Protein AF-A0AAW1DLF1-F1 (afdb_monomer_lite)

Organism: NCBI:txid488301

Structure (mmCIF, N/CA/C/O backbone):
data_AF-A0AAW1DLF1-F1
#
_entry.id   AF-A0AAW1DLF1-F1
#
loop_
_atom_site.group_PDB
_atom_site.id
_atom_site.type_symbol
_atom_site.label_atom_id
_atom_site.label_alt_id
_atom_site.label_comp_id
_atom_site.label_asym_id
_atom_site.label_entity_id
_atom_site.label_seq_id
_atom_site.pdbx_PDB_ins_code
_atom_site.Cartn_x
_atom_site.Cartn_y
_atom_site.Cartn_z
_atom_site.occupancy
_atom_site.B_iso_or_equiv
_atom_site.auth_seq_id
_atom_site.auth_comp_id
_atom_site.auth_asym_id
_atom_site.auth_atom_id
_atom_site.pdbx_PDB_model_num
ATOM 1 N N . MET A 1 1 ? -1.299 1.358 -16.777 1.00 62.06 1 MET A N 1
ATOM 2 C CA . MET A 1 1 ? -1.655 2.327 -17.842 1.00 62.06 1 MET A CA 1
ATOM 3 C C . MET A 1 1 ? -1.348 3.690 -17.270 1.00 62.06 1 MET A C 1
ATOM 5 O O . MET A 1 1 ? -1.903 4.005 -16.220 1.00 62.06 1 MET A O 1
ATOM 9 N N . VAL A 1 2 ? -0.536 4.484 -17.968 1.00 78.19 2 VAL A N 1
ATOM 10 C CA . VAL A 1 2 ? 0.025 5.753 -17.469 1.00 78.19 2 VAL A CA 1
ATOM 11 C C . VAL A 1 2 ? -1.035 6.677 -16.860 1.00 78.19 2 VAL A C 1
ATOM 13 O O . VAL A 1 2 ? -0.843 7.199 -15.770 1.00 78.19 2 VAL A O 1
ATOM 16 N N . TRP A 1 3 ? -2.206 6.813 -17.494 1.00 82.31 3 TRP A N 1
ATOM 17 C CA . TRP A 1 3 ? -3.276 7.671 -16.968 1.00 82.31 3 TRP A CA 1
ATOM 18 C C . TRP A 1 3 ? -3.791 7.239 -15.589 1.00 82.31 3 TRP A C 1
ATOM 20 O O . TRP A 1 3 ? -4.025 8.075 -14.725 1.00 82.31 3 TRP A O 1
ATOM 30 N N . ARG A 1 4 ? -3.943 5.932 -15.343 1.00 82.19 4 ARG A N 1
ATOM 31 C CA . ARG A 1 4 ? -4.401 5.445 -14.033 1.00 82.19 4 ARG A CA 1
ATOM 32 C C . ARG A 1 4 ? -3.350 5.684 -12.947 1.00 82.19 4 ARG A C 1
ATOM 34 O O . ARG A 1 4 ? -3.687 5.923 -11.790 1.00 82.19 4 ARG A O 1
ATOM 41 N N . GLU A 1 5 ? -2.079 5.603 -13.316 1.00 84.31 5 GLU A N 1
ATOM 42 C CA . GLU A 1 5 ? -0.961 5.800 -12.395 1.00 84.31 5 GLU A CA 1
ATOM 43 C C . GLU A 1 5 ? -0.830 7.268 -11.970 1.00 84.31 5 GLU A C 1
ATOM 45 O O . GLU A 1 5 ? -0.509 7.520 -10.812 1.00 84.31 5 GLU A O 1
ATOM 50 N N . THR A 1 6 ? -1.155 8.226 -12.850 1.00 86.88 6 THR A N 1
ATOM 51 C CA . THR A 1 6 ? -1.060 9.670 -12.561 1.00 86.88 6 THR A CA 1
ATOM 52 C C . THR A 1 6 ? -2.226 10.231 -11.748 1.00 86.88 6 THR A C 1
ATOM 54 O O . THR A 1 6 ? -2.049 11.214 -11.026 1.00 86.88 6 THR A O 1
ATOM 57 N N . ILE A 1 7 ? -3.414 9.630 -11.847 1.00 89.94 7 ILE A N 1
ATOM 58 C CA . ILE A 1 7 ? -4.591 10.063 -11.074 1.00 89.94 7 ILE A CA 1
ATOM 59 C C . ILE A 1 7 ? -4.698 9.388 -9.700 1.00 89.94 7 ILE A C 1
ATOM 61 O O . ILE A 1 7 ? -5.446 9.867 -8.854 1.00 89.94 7 ILE A O 1
ATOM 65 N N . SER A 1 8 ? -3.956 8.302 -9.474 1.00 93.31 8 SER A N 1
ATOM 66 C CA . SER A 1 8 ? -3.873 7.598 -8.189 1.00 93.31 8 SER A CA 1
ATOM 67 C C . SER A 1 8 ? -2.544 7.885 -7.489 1.00 93.31 8 SER A C 1
ATOM 69 O O . SER A 1 8 ? -1.703 8.630 -7.990 1.00 93.31 8 SER A O 1
ATOM 71 N N . SER A 1 9 ? -2.326 7.272 -6.328 1.00 95.12 9 SER A N 1
ATOM 72 C CA . SER A 1 9 ? -1.069 7.382 -5.587 1.00 95.12 9 SER A CA 1
ATOM 73 C C . SER A 1 9 ? 0.093 6.590 -6.200 1.00 95.12 9 SER A C 1
ATOM 75 O O . SER A 1 9 ? 1.198 6.676 -5.677 1.00 95.12 9 SER A O 1
ATOM 77 N N . THR A 1 10 ? -0.095 5.829 -7.290 1.00 92.00 10 THR A N 1
ATOM 78 C CA . THR A 1 10 ? 0.988 4.982 -7.835 1.00 92.00 10 THR A CA 1
ATOM 79 C C . THR A 1 10 ? 2.193 5.809 -8.277 1.00 92.00 10 THR A C 1
ATOM 81 O O . THR A 1 10 ? 3.308 5.487 -7.887 1.00 92.00 10 THR A O 1
ATOM 84 N N . ALA A 1 11 ? 1.983 6.904 -9.015 1.00 88.75 11 ALA A N 1
ATOM 85 C CA . ALA A 1 11 ? 3.087 7.733 -9.501 1.00 88.75 11 ALA A CA 1
ATOM 86 C C . ALA A 1 11 ? 3.825 8.507 -8.391 1.00 88.75 11 ALA A C 1
ATOM 88 O O . ALA A 1 11 ? 4.968 8.904 -8.587 1.00 88.75 11 ALA A O 1
ATOM 89 N N . THR A 1 12 ? 3.179 8.761 -7.248 1.00 92.06 12 THR A N 1
ATOM 90 C CA . THR A 1 12 ? 3.743 9.595 -6.170 1.00 92.06 12 THR A CA 1
ATOM 91 C C . THR A 1 12 ? 4.216 8.796 -4.964 1.00 92.06 12 THR A C 1
ATOM 93 O O . THR A 1 12 ? 5.166 9.204 -4.311 1.00 92.06 12 THR A O 1
ATOM 96 N N . LEU A 1 13 ? 3.544 7.688 -4.647 1.00 94.31 13 LEU A N 1
ATOM 97 C CA . LEU A 1 13 ? 3.792 6.873 -3.457 1.00 94.31 13 LEU A CA 1
ATOM 98 C C . LEU A 1 13 ? 4.223 5.440 -3.791 1.00 94.31 13 LEU A C 1
ATOM 100 O O . LEU A 1 13 ? 4.542 4.698 -2.872 1.00 94.31 13 LEU A O 1
ATOM 104 N N . GLY A 1 14 ? 4.228 5.021 -5.061 1.00 91.62 14 GLY A N 1
ATOM 105 C CA . GLY A 1 14 ? 4.651 3.672 -5.467 1.00 91.62 14 GLY A CA 1
ATOM 106 C C . GLY A 1 14 ? 3.611 2.567 -5.235 1.00 91.62 14 GLY A C 1
ATOM 107 O O . GLY A 1 14 ? 3.869 1.406 -5.524 1.00 91.62 14 GLY A O 1
ATOM 108 N N . PHE A 1 15 ? 2.412 2.900 -4.748 1.00 93.25 15 PHE A N 1
ATOM 109 C CA . PHE A 1 15 ? 1.297 1.957 -4.592 1.00 93.25 15 PHE A CA 1
ATOM 110 C C . PHE A 1 15 ? -0.051 2.664 -4.756 1.00 93.25 15 PHE A C 1
ATOM 112 O O . PHE A 1 15 ? -0.120 3.887 -4.862 1.00 93.25 15 PHE A O 1
ATOM 119 N N . ARG A 1 16 ? -1.149 1.907 -4.777 1.00 94.50 16 ARG A N 1
ATOM 120 C CA . ARG A 1 16 ? -2.521 2.436 -4.692 1.00 94.50 16 ARG A CA 1
ATOM 121 C C . ARG A 1 16 ? -3.446 1.418 -4.043 1.00 94.50 16 ARG A C 1
ATOM 123 O O . ARG A 1 16 ? -3.176 0.221 -4.089 1.00 94.50 16 ARG A O 1
ATOM 130 N N . ILE A 1 17 ? -4.554 1.897 -3.494 1.00 95.38 17 ILE A N 1
ATOM 131 C CA . ILE A 1 17 ? -5.620 1.044 -2.969 1.00 95.38 17 ILE A CA 1
ATOM 132 C C . ILE A 1 17 ? -6.518 0.620 -4.138 1.00 95.38 17 ILE A C 1
ATOM 134 O O . ILE A 1 17 ? -7.009 1.458 -4.890 1.00 95.38 17 ILE A O 1
ATOM 138 N N . GLU A 1 18 ? -6.721 -0.685 -4.311 1.00 93.75 18 GLU A N 1
ATOM 139 C CA . GLU A 1 18 ? -7.659 -1.226 -5.310 1.00 93.75 18 GLU A CA 1
ATOM 140 C C . GLU A 1 18 ? -9.078 -1.373 -4.745 1.00 93.75 18 GLU A C 1
ATOM 142 O O . GLU A 1 18 ? -10.064 -1.223 -5.468 1.00 93.75 18 GLU A O 1
ATOM 147 N N . GLY A 1 19 ? -9.197 -1.646 -3.447 1.00 95.19 19 GLY A N 1
ATOM 148 C CA . GLY A 1 19 ? -10.478 -1.776 -2.774 1.00 95.19 19 GLY A CA 1
ATOM 149 C C . GLY A 1 19 ? -10.331 -2.156 -1.310 1.00 95.19 19 GLY A C 1
ATOM 150 O O . GLY A 1 19 ? -9.281 -2.623 -0.875 1.00 95.19 19 GLY A O 1
ATOM 151 N N . ILE A 1 20 ? -11.413 -1.963 -0.565 1.00 95.50 20 ILE A N 1
ATOM 152 C CA . ILE A 1 20 ? -11.537 -2.324 0.847 1.00 95.50 20 ILE A CA 1
ATOM 153 C C . ILE A 1 20 ? -12.853 -3.077 1.019 1.00 95.50 20 ILE A C 1
ATOM 155 O O . ILE A 1 20 ? -13.873 -2.721 0.420 1.00 95.50 20 ILE A O 1
ATOM 159 N N . LYS A 1 21 ? -12.840 -4.135 1.828 1.00 94.69 21 LYS A N 1
ATOM 160 C CA . LYS A 1 21 ? -14.043 -4.850 2.257 1.00 94.69 21 LYS A CA 1
ATOM 161 C C . LYS A 1 21 ? -14.072 -4.887 3.779 1.00 94.69 21 LYS A C 1
ATOM 163 O O . LYS A 1 21 ? -13.114 -5.344 4.392 1.00 94.69 21 LYS A O 1
ATOM 168 N N . LYS A 1 22 ? -15.169 -4.407 4.358 1.00 90.81 22 LYS A N 1
ATOM 169 C CA . LYS A 1 22 ? -15.390 -4.360 5.802 1.00 90.81 22 LYS A CA 1
ATOM 170 C C . LYS A 1 22 ? -16.135 -5.599 6.293 1.00 90.81 22 LYS A C 1
ATOM 172 O O . LYS A 1 22 ? -16.764 -6.323 5.514 1.00 90.81 22 LYS A O 1
ATOM 177 N N . SER A 1 23 ? -16.078 -5.818 7.604 1.00 88.12 23 SER A N 1
ATOM 178 C CA . SER A 1 23 ? -16.790 -6.898 8.296 1.00 88.12 23 SER A CA 1
ATOM 179 C C . SER A 1 23 ? -18.313 -6.763 8.208 1.00 88.12 23 SER A C 1
ATOM 181 O O . SER A 1 23 ? -19.004 -7.777 8.176 1.00 88.12 23 SER A O 1
ATOM 183 N N . ASP A 1 24 ? -18.836 -5.538 8.076 1.00 87.56 24 ASP A N 1
ATOM 184 C CA . ASP A 1 24 ? -20.265 -5.254 7.868 1.00 87.56 24 ASP A CA 1
ATOM 185 C C . ASP A 1 24 ? -20.771 -5.621 6.455 1.00 87.56 24 ASP A C 1
ATOM 187 O O . ASP A 1 24 ? -21.927 -5.376 6.112 1.00 87.56 24 ASP A O 1
ATOM 191 N N . GLY A 1 25 ? -19.905 -6.200 5.618 1.00 87.62 25 GLY A N 1
ATOM 192 C CA . GLY A 1 25 ? -20.213 -6.610 4.253 1.00 87.62 25 GLY A CA 1
ATOM 193 C C . GLY A 1 25 ? -20.089 -5.489 3.222 1.00 87.62 25 GLY A C 1
ATOM 194 O O . GLY A 1 25 ? -20.108 -5.784 2.023 1.00 87.62 25 GLY A O 1
ATOM 195 N N . LYS A 1 26 ? -19.898 -4.227 3.636 1.00 89.12 26 LYS A N 1
ATOM 196 C CA . LYS A 1 26 ? -19.673 -3.126 2.695 1.00 89.12 26 LYS A CA 1
ATOM 197 C C . LYS A 1 26 ? -18.323 -3.290 2.012 1.00 89.12 26 LYS A C 1
ATOM 199 O O . LYS A 1 26 ? -17.307 -3.600 2.635 1.00 89.12 26 LYS A O 1
ATOM 204 N N . SER A 1 27 ? -18.304 -3.044 0.707 1.00 91.94 27 SER A N 1
ATOM 205 C CA . SER A 1 27 ? -17.078 -2.992 -0.079 1.00 91.94 27 SER A CA 1
ATOM 206 C C . SER A 1 27 ? -16.996 -1.664 -0.810 1.00 91.94 27 SER A C 1
ATOM 208 O O . SER A 1 27 ? -17.959 -1.243 -1.448 1.00 91.94 27 SER A O 1
ATOM 210 N N . SER A 1 28 ? -15.837 -1.020 -0.723 1.00 91.50 28 SER A N 1
ATOM 211 C CA . SER A 1 28 ? -15.507 0.165 -1.502 1.00 91.50 28 SER A CA 1
ATOM 212 C C . SER A 1 28 ? -14.462 -0.189 -2.552 1.00 91.50 28 SER A C 1
ATOM 214 O O . SER A 1 28 ? -13.474 -0.866 -2.263 1.00 91.50 28 SER A O 1
ATOM 216 N N . LYS A 1 29 ? -14.690 0.276 -3.779 1.00 90.69 29 LYS A N 1
ATOM 217 C CA . LYS A 1 29 ? -13.732 0.217 -4.895 1.00 90.69 29 LYS A CA 1
ATOM 218 C C . LYS A 1 29 ? -13.460 1.602 -5.484 1.00 90.69 29 LYS A C 1
ATOM 220 O O . LYS A 1 29 ? -12.801 1.716 -6.517 1.00 90.69 29 LYS A O 1
ATOM 225 N N . ASP A 1 30 ? -13.983 2.652 -4.855 1.00 91.12 30 ASP A N 1
ATOM 226 C CA . ASP A 1 30 ? -13.870 4.017 -5.359 1.00 91.12 30 ASP A CA 1
ATOM 227 C C . ASP A 1 30 ? -12.579 4.687 -4.878 1.00 91.12 30 ASP A C 1
ATOM 229 O O . ASP A 1 30 ? -12.581 5.678 -4.159 1.00 91.12 30 ASP A O 1
ATOM 233 N N . PHE A 1 31 ? -11.452 4.086 -5.260 1.00 93.75 31 PHE A N 1
ATOM 234 C CA . PHE A 1 31 ? -10.110 4.574 -4.933 1.00 93.75 31 PHE A CA 1
ATOM 235 C C . PHE A 1 31 ? -9.335 5.024 -6.178 1.00 93.75 31 PHE A C 1
ATOM 237 O O . PHE A 1 31 ? -8.117 5.199 -6.154 1.00 93.75 31 PHE A O 1
ATOM 244 N N . LYS A 1 32 ? -10.034 5.210 -7.308 1.00 91.38 32 LYS A N 1
ATOM 245 C CA . LYS A 1 32 ? -9.415 5.540 -8.604 1.00 91.38 32 LYS A CA 1
ATOM 246 C C . LYS A 1 32 ? -8.623 6.848 -8.559 1.00 91.38 32 LYS A C 1
ATOM 248 O O . LYS A 1 32 ? -7.628 6.958 -9.266 1.00 91.38 32 LYS A O 1
ATOM 253 N N . THR A 1 33 ? -9.074 7.804 -7.750 1.00 92.38 33 THR A N 1
ATOM 254 C CA . THR A 1 33 ? -8.490 9.144 -7.591 1.00 92.38 33 THR A CA 1
ATOM 255 C C . THR A 1 33 ? -7.885 9.373 -6.202 1.00 92.38 33 THR A C 1
ATOM 257 O O . THR A 1 33 ? -7.505 10.494 -5.864 1.00 92.38 33 THR A O 1
ATOM 260 N N . THR A 1 34 ? -7.777 8.320 -5.385 1.00 95.00 34 THR A N 1
ATOM 261 C CA . THR A 1 34 ? -7.091 8.370 -4.090 1.00 95.00 34 THR A CA 1
ATOM 262 C C . THR A 1 34 ? -5.595 8.490 -4.347 1.00 95.00 34 THR A C 1
ATOM 264 O O . THR A 1 34 ? -4.959 7.561 -4.852 1.00 95.00 34 THR A O 1
ATOM 267 N N . ARG A 1 35 ? -5.044 9.669 -4.055 1.00 94.38 35 ARG A N 1
ATOM 268 C CA . ARG A 1 35 ? -3.707 10.065 -4.505 1.00 94.38 35 ARG A CA 1
ATOM 269 C C . ARG A 1 35 ? -2.820 10.594 -3.391 1.00 94.38 35 ARG A C 1
ATOM 271 O O . ARG A 1 35 ? -1.632 10.286 -3.377 1.00 94.38 35 ARG A O 1
ATOM 278 N N . THR A 1 36 ? -3.358 11.411 -2.490 1.00 96.06 36 THR A N 1
ATOM 279 C CA . THR A 1 36 ? -2.538 12.059 -1.460 1.00 96.06 36 THR A CA 1
ATOM 280 C C . THR A 1 36 ? -2.300 11.130 -0.275 1.00 96.06 36 THR A C 1
ATOM 282 O O . THR A 1 36 ? -3.142 10.293 0.049 1.00 96.06 36 THR A O 1
ATOM 285 N N . GLN A 1 37 ? -1.176 11.315 0.423 1.00 95.69 37 GLN A N 1
ATOM 286 C CA . GLN A 1 37 ? -0.881 10.572 1.652 1.00 95.69 37 GLN A CA 1
ATOM 287 C C . GLN A 1 37 ? -2.004 10.715 2.691 1.00 95.69 37 GLN A C 1
ATOM 289 O O . GLN A 1 37 ? -2.360 9.736 3.334 1.00 95.69 37 GLN A O 1
ATOM 294 N N . GLY A 1 38 ? -2.616 11.900 2.808 1.00 96.19 38 GLY A N 1
ATOM 295 C CA . GLY A 1 38 ? -3.762 12.124 3.694 1.00 96.19 38 GLY A CA 1
ATOM 296 C C . GLY A 1 38 ? -4.971 11.254 3.339 1.00 96.19 38 GLY A C 1
ATOM 297 O O . GLY A 1 38 ? -5.510 10.584 4.210 1.00 96.19 38 GLY A O 1
ATOM 298 N N . GLN A 1 39 ? -5.354 11.184 2.059 1.00 96.12 39 GLN A N 1
ATOM 299 C CA . GLN A 1 39 ? -6.466 10.326 1.621 1.00 96.12 39 GLN A CA 1
ATOM 300 C C . GLN A 1 39 ? -6.187 8.839 1.880 1.00 96.12 39 GLN A C 1
ATOM 302 O O . GLN A 1 39 ? -7.086 8.097 2.269 1.00 96.12 39 GLN A O 1
ATOM 307 N N . ILE A 1 40 ? -4.942 8.406 1.673 1.00 96.88 40 ILE A N 1
ATOM 308 C CA . ILE A 1 40 ? -4.519 7.034 1.960 1.00 96.88 40 ILE A CA 1
ATOM 309 C C . ILE A 1 40 ? -4.566 6.751 3.467 1.00 96.88 40 ILE A C 1
ATOM 311 O O . ILE A 1 40 ? -5.080 5.710 3.873 1.00 96.88 40 ILE A O 1
ATOM 315 N N . LYS A 1 41 ? -4.082 7.684 4.300 1.00 95.81 41 LYS A N 1
ATOM 316 C CA . LYS A 1 41 ? -4.161 7.580 5.763 1.00 95.81 41 LYS A CA 1
ATOM 317 C C . LYS A 1 41 ? -5.599 7.438 6.239 1.00 95.81 41 LYS A C 1
ATOM 319 O O . LYS A 1 41 ? -5.868 6.534 7.018 1.00 95.81 41 LYS A O 1
ATOM 324 N N . GLU A 1 42 ? -6.518 8.257 5.739 1.00 95.31 42 GLU A N 1
ATOM 325 C CA . GLU A 1 42 ? -7.938 8.155 6.099 1.00 95.31 42 GLU A CA 1
ATOM 326 C C . GLU A 1 42 ? -8.550 6.811 5.684 1.00 95.31 42 GLU A C 1
ATOM 328 O O . GLU A 1 42 ? -9.262 6.189 6.470 1.00 95.31 42 GLU A O 1
ATOM 333 N N . ALA A 1 43 ? -8.205 6.291 4.503 1.00 95.69 43 ALA A N 1
ATOM 334 C CA . ALA A 1 43 ? -8.648 4.961 4.089 1.00 95.69 43 ALA A CA 1
ATOM 335 C C . ALA A 1 43 ? -8.117 3.848 5.015 1.00 95.69 43 ALA A C 1
ATOM 337 O O . ALA A 1 43 ? -8.842 2.902 5.318 1.00 95.69 43 ALA A O 1
ATOM 338 N N . PHE A 1 44 ? -6.873 3.955 5.494 1.00 95.69 44 PHE A N 1
ATOM 339 C CA . PHE A 1 44 ? -6.314 2.994 6.448 1.00 95.69 44 PHE A CA 1
ATOM 340 C C . PHE A 1 44 ? -6.863 3.152 7.869 1.00 95.69 44 PHE A C 1
ATOM 342 O O . PHE A 1 44 ? -7.038 2.140 8.548 1.00 95.69 44 PHE A O 1
ATOM 349 N N . LYS A 1 45 ? -7.182 4.376 8.308 1.00 93.75 45 LYS A N 1
ATOM 350 C CA . LYS A 1 45 ? -7.902 4.617 9.569 1.00 93.75 45 LYS A CA 1
ATOM 351 C C . LYS A 1 45 ? -9.265 3.942 9.541 1.00 93.75 45 LYS A C 1
ATOM 353 O O . LYS A 1 45 ? -9.564 3.158 10.429 1.00 93.75 45 LYS A O 1
ATOM 358 N N . ASP A 1 46 ? -10.037 4.176 8.483 1.00 93.25 46 ASP A N 1
ATOM 359 C CA . ASP A 1 46 ? -11.350 3.557 8.283 1.00 93.25 46 ASP A CA 1
ATOM 360 C C . ASP A 1 46 ? -11.267 2.024 8.176 1.00 93.25 46 ASP A C 1
ATOM 362 O O . ASP A 1 46 ? -12.131 1.305 8.672 1.00 93.25 46 ASP A O 1
ATOM 366 N N . PHE A 1 47 ? -10.204 1.503 7.557 1.00 93.88 47 PHE A N 1
ATOM 367 C CA . PHE A 1 47 ? -9.943 0.067 7.498 1.00 93.88 47 PHE A CA 1
ATOM 368 C C . PHE A 1 47 ? -9.661 -0.542 8.874 1.00 93.88 47 PHE A C 1
ATOM 370 O O . PHE A 1 47 ? -10.134 -1.644 9.141 1.00 93.88 47 PHE A O 1
ATOM 377 N N . ALA A 1 48 ? -8.885 0.134 9.722 1.00 92.62 48 ALA A N 1
ATOM 378 C CA . ALA A 1 48 ? -8.472 -0.350 11.041 1.00 92.62 48 ALA A CA 1
ATOM 379 C C . ALA A 1 48 ? -9.388 0.114 12.189 1.00 92.62 48 ALA A C 1
ATOM 381 O O . ALA A 1 48 ? -9.057 -0.108 13.357 1.00 92.62 48 ALA A O 1
ATOM 382 N N . ASP A 1 49 ? -10.513 0.761 11.878 1.00 90.88 49 ASP A N 1
ATOM 383 C CA . ASP A 1 49 ? -11.426 1.323 12.871 1.00 90.88 49 ASP A CA 1
ATOM 384 C C . ASP A 1 49 ? -11.902 0.254 13.868 1.00 90.88 49 ASP A C 1
ATOM 386 O O . ASP A 1 49 ? -12.263 -0.864 13.495 1.00 90.88 49 ASP A O 1
ATOM 390 N N . GLY A 1 50 ? -11.833 0.580 15.160 1.00 89.75 50 GLY A N 1
ATOM 391 C CA . GLY A 1 50 ? -12.104 -0.348 16.264 1.00 89.75 50 GLY A CA 1
ATOM 392 C C . GLY A 1 50 ? -11.037 -1.427 16.522 1.00 89.75 50 GLY A C 1
ATOM 393 O O . GLY A 1 50 ? -11.146 -2.153 17.511 1.00 89.75 50 GLY A O 1
ATOM 394 N N . PHE A 1 51 ? -9.988 -1.528 15.697 1.00 92.81 51 PHE A N 1
ATOM 395 C CA . PHE A 1 51 ? -8.975 -2.591 15.763 1.00 92.81 51 PHE A CA 1
ATOM 396 C C . PHE A 1 51 ? -7.538 -2.037 15.715 1.00 92.81 51 PHE A C 1
ATOM 398 O O . PHE A 1 51 ? -6.779 -2.317 14.781 1.00 92.81 51 PHE A O 1
ATOM 405 N N . PRO A 1 52 ? -7.100 -1.279 16.739 1.00 90.50 52 PRO A N 1
ATOM 406 C CA . PRO A 1 52 ? -5.786 -0.633 16.747 1.00 90.50 52 PRO A CA 1
ATOM 407 C C . PRO A 1 52 ? -4.606 -1.610 16.663 1.00 90.50 52 PRO A C 1
ATOM 409 O O . PRO A 1 52 ? -3.547 -1.269 16.135 1.00 90.50 52 PRO A O 1
ATOM 412 N N . HIS A 1 53 ? -4.785 -2.855 17.119 1.00 91.94 53 HIS A N 1
ATOM 413 C CA . HIS A 1 53 ? -3.772 -3.907 16.992 1.00 91.94 53 HIS A CA 1
ATOM 414 C C . HIS A 1 53 ? -3.455 -4.251 15.534 1.00 91.94 53 HIS A C 1
ATOM 416 O O . HIS A 1 53 ? -2.362 -4.753 15.264 1.00 91.94 53 HIS A O 1
ATOM 422 N N . ALA A 1 54 ? -4.384 -4.004 14.603 1.00 92.69 54 ALA A N 1
ATOM 423 C CA . ALA A 1 54 ? -4.192 -4.315 13.196 1.00 92.69 54 ALA A CA 1
ATOM 424 C C . ALA A 1 54 ? -3.047 -3.492 12.597 1.00 92.69 54 ALA A C 1
ATOM 426 O O . ALA A 1 54 ? -2.169 -4.059 11.954 1.00 92.69 54 ALA A O 1
ATOM 427 N N . VAL A 1 55 ? -2.999 -2.188 12.892 1.00 92.19 55 VAL A N 1
ATOM 428 C CA . VAL A 1 55 ? -1.938 -1.265 12.447 1.00 92.19 55 VAL A CA 1
ATOM 429 C C . VAL A 1 55 ? -0.567 -1.756 12.915 1.00 92.19 55 VAL A C 1
ATOM 431 O O . VAL A 1 55 ? 0.344 -1.924 12.106 1.00 92.19 55 VAL A O 1
ATOM 434 N N . VAL A 1 56 ? -0.435 -2.069 14.207 1.00 89.31 56 VAL A N 1
ATOM 435 C CA . VAL A 1 56 ? 0.830 -2.530 14.805 1.00 89.31 56 VAL A CA 1
ATOM 436 C C . VAL A 1 56 ? 1.299 -3.840 14.173 1.00 89.31 56 VAL A C 1
ATOM 438 O O . VAL A 1 56 ? 2.454 -3.965 13.770 1.00 89.31 56 VAL A O 1
ATOM 441 N N . ARG A 1 57 ? 0.397 -4.817 14.041 1.00 89.00 57 ARG A N 1
ATOM 442 C CA . ARG A 1 57 ? 0.724 -6.121 13.452 1.00 89.00 57 ARG A CA 1
ATOM 443 C C . ARG A 1 57 ? 1.081 -6.009 11.976 1.00 89.00 57 ARG A C 1
ATOM 445 O O . ARG A 1 57 ? 1.996 -6.695 11.531 1.00 89.00 57 ARG A O 1
ATOM 452 N N . ILE A 1 58 ? 0.398 -5.155 11.217 1.00 87.25 58 ILE A N 1
ATOM 453 C CA . ILE A 1 58 ? 0.721 -4.895 9.811 1.00 87.25 58 ILE A CA 1
ATOM 454 C C . ILE A 1 58 ? 2.159 -4.372 9.683 1.00 87.25 58 ILE A C 1
ATOM 456 O O . ILE A 1 58 ? 2.921 -4.916 8.887 1.00 87.25 58 ILE A O 1
ATOM 460 N N . ILE A 1 59 ? 2.565 -3.409 10.522 1.00 85.19 59 ILE A N 1
ATOM 461 C CA . ILE A 1 59 ? 3.950 -2.904 10.571 1.00 85.19 59 ILE A CA 1
ATOM 462 C C . ILE A 1 59 ? 4.939 -4.045 10.826 1.00 85.19 59 ILE A C 1
ATOM 464 O O . ILE A 1 59 ? 5.918 -4.188 10.097 1.00 85.19 59 ILE A O 1
ATOM 468 N N . SER A 1 60 ? 4.665 -4.899 11.816 1.00 84.25 60 SER A N 1
ATOM 469 C CA . SER A 1 60 ? 5.532 -6.042 12.128 1.00 84.25 60 SER A CA 1
ATOM 470 C C . SER A 1 60 ? 5.662 -7.039 10.971 1.00 84.25 60 SER A C 1
ATOM 472 O O . SER A 1 60 ? 6.707 -7.667 10.829 1.00 84.25 60 SER A O 1
ATOM 474 N N . ASN A 1 61 ? 4.634 -7.174 10.129 1.00 81.56 61 ASN A N 1
ATOM 475 C CA . ASN A 1 61 ? 4.662 -8.069 8.972 1.00 81.56 61 ASN A CA 1
ATOM 476 C C . ASN A 1 61 ? 5.481 -7.513 7.791 1.00 81.56 61 ASN A C 1
ATOM 478 O O . ASN A 1 61 ? 5.937 -8.297 6.962 1.00 81.56 61 ASN A O 1
ATOM 482 N N . PHE A 1 62 ? 5.713 -6.198 7.699 1.00 74.44 62 PHE A N 1
ATOM 483 C CA . PHE A 1 62 ? 6.434 -5.614 6.558 1.00 74.44 62 PHE A CA 1
ATOM 484 C C . PHE A 1 62 ? 7.908 -6.026 6.467 1.00 74.44 62 PHE A C 1
ATOM 486 O O . PHE A 1 62 ? 8.445 -6.084 5.361 1.00 74.44 62 PHE A O 1
ATOM 493 N N . TYR A 1 63 ? 8.544 -6.395 7.583 1.00 64.12 63 TYR A N 1
ATOM 494 C CA . TYR A 1 63 ? 9.932 -6.876 7.588 1.00 64.12 63 TYR A CA 1
ATOM 495 C C . TYR A 1 63 ? 10.143 -8.140 6.735 1.00 64.12 63 TYR A C 1
ATOM 497 O O . TYR A 1 63 ? 11.254 -8.378 6.269 1.00 64.12 63 TYR A O 1
ATOM 505 N N . PHE A 1 64 ? 9.088 -8.919 6.472 1.00 61.72 64 PHE A N 1
ATOM 506 C CA . PHE A 1 64 ? 9.161 -10.117 5.631 1.00 61.72 64 PHE A CA 1
ATOM 507 C C . PHE A 1 64 ? 9.083 -9.825 4.122 1.00 61.72 64 PHE A C 1
ATOM 509 O O . PHE A 1 64 ? 9.383 -10.706 3.320 1.00 61.72 64 PHE A O 1
ATOM 516 N N . TYR A 1 65 ? 8.713 -8.606 3.710 1.00 60.88 65 TYR A N 1
ATOM 517 C CA . TYR A 1 65 ? 8.355 -8.291 2.318 1.00 60.88 65 TYR A CA 1
ATOM 518 C C . TYR A 1 65 ? 9.417 -7.537 1.512 1.00 60.88 65 TYR A C 1
ATOM 520 O O . TYR A 1 65 ? 9.140 -7.075 0.407 1.00 60.88 65 TYR A O 1
ATOM 528 N N . LEU A 1 66 ? 10.653 -7.478 2.010 1.00 54.84 66 LEU A N 1
ATOM 529 C CA . LEU A 1 66 ? 11.764 -6.762 1.372 1.00 54.84 66 LEU A CA 1
ATOM 530 C C . LEU A 1 66 ? 12.336 -7.435 0.106 1.00 54.84 66 LEU A C 1
ATOM 532 O O . LEU A 1 66 ? 13.293 -6.915 -0.457 1.00 54.84 66 LEU A O 1
ATOM 536 N N . GLN A 1 67 ? 11.790 -8.567 -0.358 1.00 52.62 67 GLN A N 1
ATOM 537 C CA . GLN A 1 67 ? 12.428 -9.358 -1.424 1.00 52.62 67 GLN A CA 1
ATOM 538 C C . GLN A 1 67 ? 11.487 -9.894 -2.519 1.00 52.62 67 GLN A C 1
ATOM 540 O O . GLN A 1 67 ? 11.857 -10.825 -3.229 1.00 52.62 67 GLN A O 1
ATOM 545 N N . MET A 1 68 ? 10.270 -9.362 -2.688 1.00 56.75 68 MET A N 1
ATOM 546 C CA . MET A 1 68 ? 9.316 -9.982 -3.621 1.00 56.75 68 MET A CA 1
ATOM 547 C C . MET A 1 68 ? 8.459 -8.971 -4.402 1.00 56.75 68 MET A C 1
ATOM 549 O O . MET A 1 68 ? 7.991 -7.990 -3.840 1.00 56.75 68 MET A O 1
ATOM 553 N N . ILE A 1 69 ? 8.298 -9.220 -5.711 1.00 62.47 69 ILE A N 1
ATOM 554 C CA . ILE A 1 69 ? 8.023 -8.216 -6.760 1.00 62.47 69 ILE A CA 1
ATOM 555 C C . ILE A 1 69 ? 6.598 -8.289 -7.332 1.00 62.47 69 ILE A C 1
ATOM 557 O O . ILE A 1 69 ? 6.096 -9.374 -7.639 1.00 62.47 69 ILE A O 1
ATOM 561 N N . GLY A 1 70 ? 6.037 -7.114 -7.656 1.00 61.22 70 GLY A N 1
ATOM 562 C CA . GLY A 1 70 ? 5.099 -6.940 -8.785 1.00 61.22 70 GLY A CA 1
ATOM 563 C C . GLY A 1 70 ? 3.644 -7.337 -8.530 1.00 61.22 70 GLY A C 1
ATOM 564 O O . GLY A 1 70 ? 2.858 -7.470 -9.468 1.00 61.22 70 GLY A O 1
ATOM 565 N N . SER A 1 71 ? 3.301 -7.515 -7.261 1.00 77.81 71 SER A N 1
ATOM 566 C CA . SER A 1 71 ? 2.057 -8.093 -6.754 1.00 77.81 71 SER A CA 1
ATOM 567 C C . SER A 1 71 ? 1.226 -7.087 -5.958 1.00 77.81 71 SER A C 1
ATOM 569 O O . SER A 1 71 ? 1.716 -6.043 -5.525 1.00 77.81 71 SER A O 1
ATOM 571 N N . SER A 1 72 ? -0.033 -7.430 -5.701 1.00 88.94 72 SER A N 1
ATOM 572 C CA . SER A 1 72 ? -0.839 -6.707 -4.716 1.00 88.94 72 SER A CA 1
ATOM 573 C C . SER A 1 72 ? -0.495 -7.192 -3.305 1.00 88.94 72 SER A C 1
ATOM 575 O O . SER A 1 72 ? -0.205 -8.371 -3.101 1.00 88.94 72 SER A O 1
ATOM 577 N N . LEU A 1 73 ? -0.590 -6.299 -2.320 1.00 91.44 73 LEU A N 1
ATOM 578 C CA . LEU A 1 73 ? -0.616 -6.670 -0.906 1.00 91.44 73 LEU A CA 1
ATOM 579 C C . LEU A 1 73 ? -2.067 -6.815 -0.448 1.00 91.44 73 LEU A C 1
ATOM 581 O O . LEU A 1 73 ? -2.851 -5.868 -0.543 1.00 91.44 73 LEU A O 1
ATOM 585 N N . LEU A 1 74 ? -2.418 -7.991 0.063 1.00 93.38 74 LEU A N 1
ATOM 586 C CA . LEU A 1 74 ? -3.712 -8.253 0.674 1.00 93.38 74 LEU A CA 1
ATOM 587 C C . LEU A 1 74 ? -3.596 -8.126 2.190 1.00 93.38 74 LEU A C 1
ATOM 589 O O . LEU A 1 74 ? -2.974 -8.962 2.840 1.00 93.38 74 LEU A O 1
ATOM 593 N N . PHE A 1 75 ? -4.226 -7.094 2.740 1.00 94.62 75 PHE A N 1
ATOM 594 C CA . PHE A 1 75 ? -4.333 -6.875 4.177 1.00 94.62 75 PHE A CA 1
ATOM 595 C C . PHE A 1 75 ? -5.633 -7.507 4.667 1.00 94.62 75 PHE A C 1
ATOM 597 O O . PHE A 1 75 ? -6.708 -7.191 4.155 1.00 94.62 75 PHE A O 1
ATOM 604 N N . VAL A 1 76 ? -5.547 -8.378 5.670 1.00 95.06 76 VAL A N 1
ATOM 605 C CA . VAL A 1 76 ? -6.728 -8.927 6.347 1.00 95.06 76 VAL A CA 1
ATOM 606 C C . VAL A 1 76 ? -6.505 -8.843 7.840 1.00 95.06 76 VAL A C 1
ATOM 608 O O . VAL A 1 76 ? -5.468 -9.272 8.346 1.00 95.06 76 VAL A O 1
ATOM 611 N N . HIS A 1 77 ? -7.495 -8.318 8.547 1.00 95.25 77 HIS A N 1
ATOM 612 C CA . HIS A 1 77 ? -7.540 -8.370 9.997 1.00 95.25 77 HIS A CA 1
ATOM 613 C C . HIS A 1 77 ? -8.905 -8.840 10.478 1.00 95.25 77 HIS A C 1
ATOM 615 O O . HIS A 1 77 ? -9.902 -8.801 9.755 1.00 95.25 77 HIS A O 1
ATOM 621 N N . ASP A 1 78 ? -8.897 -9.333 11.705 1.00 93.88 78 ASP A N 1
ATOM 622 C CA . ASP A 1 78 ? -10.069 -9.635 12.499 1.00 93.88 78 ASP A CA 1
ATOM 623 C C . ASP A 1 78 ? -9.885 -9.025 13.898 1.00 93.88 78 ASP A C 1
ATOM 625 O O . ASP A 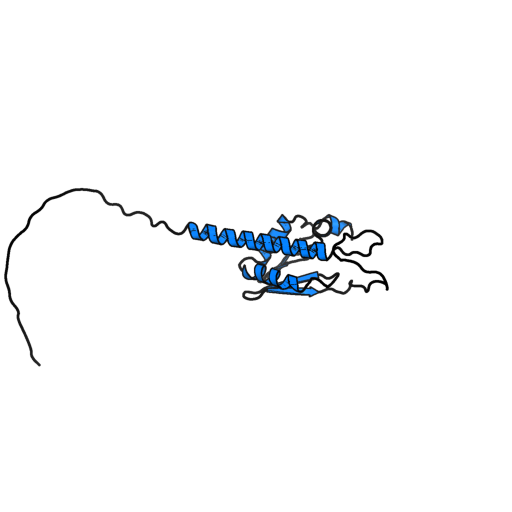1 78 ? -8.940 -8.277 14.175 1.00 93.88 78 ASP A O 1
ATOM 629 N N . GLN A 1 79 ? -10.773 -9.387 14.820 1.00 92.12 79 GLN A N 1
ATOM 630 C CA . GLN A 1 79 ? -10.759 -8.885 16.191 1.00 92.12 79 GLN A CA 1
ATOM 631 C C . GLN A 1 79 ? -9.439 -9.125 16.954 1.00 92.12 79 GLN A C 1
ATOM 633 O O . GLN A 1 79 ? -9.195 -8.462 17.958 1.00 92.12 79 GLN A O 1
ATOM 638 N N . LYS A 1 80 ? -8.592 -10.067 16.526 1.00 91.69 80 LYS A N 1
ATOM 639 C CA . LYS A 1 80 ? -7.379 -10.493 17.245 1.00 91.69 80 LYS A CA 1
ATOM 640 C C . LYS A 1 80 ? -6.115 -10.456 16.391 1.00 91.69 80 LYS A C 1
ATOM 642 O O . LYS A 1 80 ? -5.021 -10.236 16.918 1.00 91.69 80 LYS A O 1
ATOM 647 N N . ASN A 1 81 ? -6.245 -10.698 15.094 1.00 92.50 81 ASN A N 1
ATOM 648 C CA . ASN A 1 81 ? -5.148 -10.934 14.171 1.00 92.50 81 ASN A CA 1
ATOM 649 C C . ASN A 1 81 ? -5.151 -9.898 13.056 1.00 92.50 81 ASN A C 1
ATOM 651 O O . ASN A 1 81 ? -6.193 -9.384 12.670 1.00 92.50 81 ASN A O 1
ATOM 655 N N . ALA A 1 82 ? -3.973 -9.642 12.502 1.00 94.25 82 ALA A N 1
ATOM 656 C CA . ALA A 1 82 ? -3.827 -8.944 11.239 1.00 94.25 82 ALA A CA 1
ATOM 657 C C . ALA A 1 82 ? -2.614 -9.509 10.517 1.00 94.25 82 ALA A C 1
ATOM 659 O O . ALA A 1 82 ? -1.576 -9.747 11.137 1.00 94.25 82 ALA A O 1
ATOM 660 N N . ASN A 1 83 ? -2.782 -9.736 9.225 1.00 91.31 83 ASN A N 1
ATOM 661 C CA . ASN A 1 83 ? -1.813 -10.375 8.359 1.00 91.31 83 ASN A CA 1
ATOM 662 C C . ASN A 1 83 ? -1.805 -9.660 7.010 1.00 91.31 83 ASN A C 1
ATOM 664 O O . ASN A 1 83 ? -2.791 -9.044 6.590 1.00 91.31 83 ASN A O 1
ATOM 668 N N . VAL A 1 84 ? -0.674 -9.771 6.333 1.00 90.75 84 VAL A N 1
ATOM 669 C CA . VAL A 1 84 ? -0.459 -9.244 4.990 1.00 90.75 84 VAL A CA 1
ATOM 670 C C . VAL A 1 84 ? 0.030 -10.411 4.145 1.00 90.75 84 VAL A C 1
ATOM 672 O O . VAL A 1 84 ? 0.794 -11.217 4.665 1.00 90.75 84 VAL A O 1
ATOM 675 N N . TRP A 1 85 ? -0.392 -10.514 2.885 1.00 88.19 85 TRP A N 1
ATOM 676 C CA . TRP A 1 85 ? 0.116 -11.492 1.910 1.00 88.19 85 TRP A CA 1
ATOM 677 C C . TRP A 1 85 ? 0.372 -10.823 0.563 1.00 88.19 85 TRP A C 1
ATOM 679 O O . TRP A 1 85 ? -0.340 -9.885 0.205 1.00 88.19 85 TRP A O 1
ATOM 689 N N . LEU A 1 86 ? 1.324 -11.340 -0.216 1.00 87.31 86 LEU A N 1
ATOM 690 C CA . LEU A 1 86 ? 1.441 -10.987 -1.633 1.00 87.31 86 LEU A CA 1
ATOM 691 C C . LEU A 1 86 ? 0.532 -11.889 -2.465 1.00 87.31 86 LEU A C 1
ATOM 693 O O . LEU A 1 86 ? 0.508 -13.107 -2.277 1.00 87.31 86 LEU A O 1
ATOM 697 N N . ILE A 1 87 ? -0.189 -11.282 -3.400 1.00 89.00 87 ILE A N 1
ATOM 698 C CA . ILE A 1 87 ? -1.106 -11.959 -4.321 1.00 89.00 87 ILE A CA 1
ATOM 699 C C . ILE A 1 87 ? -0.955 -11.407 -5.747 1.00 89.00 87 ILE A C 1
ATOM 701 O O . ILE A 1 87 ? -0.339 -10.369 -5.962 1.00 89.00 87 ILE A O 1
ATOM 705 N N . ASP A 1 88 ? -1.586 -12.048 -6.730 1.00 85.12 88 ASP A N 1
ATOM 706 C CA . ASP A 1 88 ? -1.639 -11.578 -8.126 1.00 85.12 88 ASP A CA 1
ATOM 707 C C . ASP A 1 88 ? -0.281 -11.511 -8.854 1.00 85.12 88 ASP A C 1
ATOM 709 O O . ASP A 1 88 ? 0.023 -10.554 -9.564 1.00 85.12 88 ASP A O 1
ATOM 713 N N . PHE A 1 89 ? 0.507 -12.588 -8.785 1.00 83.12 89 PHE A N 1
ATOM 714 C CA . PHE A 1 89 ? 1.782 -12.732 -9.515 1.00 83.12 89 PHE A CA 1
ATOM 715 C C . PHE A 1 89 ? 1.639 -12.946 -11.029 1.00 83.12 89 PHE 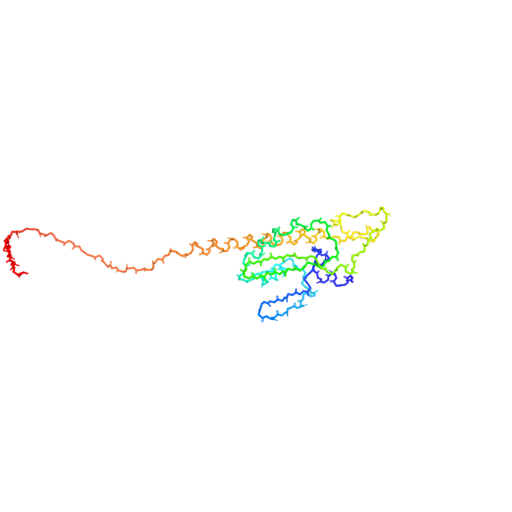A C 1
ATOM 717 O O . PHE A 1 89 ? 2.619 -13.213 -11.717 1.00 83.12 89 PHE A O 1
ATOM 724 N N . ALA A 1 90 ? 0.430 -12.837 -11.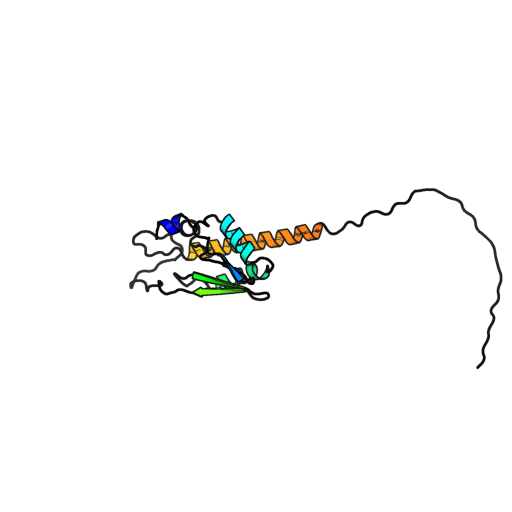585 1.00 79.25 90 ALA A N 1
ATOM 725 C CA . ALA A 1 90 ? 0.166 -13.111 -13.000 1.00 79.25 90 ALA A CA 1
ATOM 726 C C . ALA A 1 90 ? 0.941 -12.189 -13.964 1.00 79.25 90 ALA A C 1
ATOM 728 O O . ALA A 1 90 ? 1.026 -12.474 -15.156 1.00 79.25 90 ALA A O 1
ATOM 729 N N . LYS A 1 91 ? 1.476 -11.069 -13.460 1.00 75.00 91 LYS A N 1
ATOM 730 C CA . LYS A 1 91 ? 2.302 -10.111 -14.211 1.00 75.00 91 LYS A CA 1
ATOM 731 C C . LYS A 1 91 ? 3.756 -10.070 -13.742 1.00 75.00 91 LYS A C 1
ATOM 733 O O . LYS A 1 91 ? 4.524 -9.265 -14.261 1.00 75.00 91 LYS A O 1
ATOM 738 N N . THR A 1 92 ? 4.128 -10.911 -12.782 1.00 78.19 92 THR A N 1
ATOM 739 C CA . THR A 1 92 ? 5.512 -11.051 -12.342 1.00 78.19 92 THR A CA 1
ATOM 740 C C . THR A 1 92 ? 6.240 -11.879 -13.391 1.00 78.19 92 THR A C 1
ATOM 742 O O . THR A 1 92 ? 5.933 -13.051 -13.600 1.00 78.19 92 THR A O 1
ATOM 745 N N . LEU A 1 93 ? 7.161 -11.238 -14.105 1.00 76.38 93 LEU A N 1
ATOM 746 C CA . LEU A 1 93 ? 7.944 -11.858 -15.166 1.00 76.38 93 LEU A CA 1
ATOM 747 C C . LEU A 1 93 ? 9.380 -12.040 -14.694 1.00 76.38 93 LEU A C 1
ATOM 749 O O . LEU A 1 93 ? 9.923 -11.188 -13.991 1.00 76.38 93 LEU A O 1
ATOM 753 N N . GLU A 1 94 ? 10.002 -13.136 -15.115 1.00 80.88 94 GLU A N 1
ATOM 754 C CA . GLU A 1 94 ? 11.434 -13.319 -14.917 1.00 80.88 94 GLU A CA 1
ATOM 755 C C . GLU A 1 94 ? 12.210 -12.254 -15.698 1.00 80.88 94 GLU A C 1
ATOM 757 O O . GLU A 1 94 ? 11.928 -11.980 -16.871 1.00 80.88 94 GLU A O 1
ATOM 762 N N . LEU A 1 95 ? 13.206 -11.654 -15.046 1.00 80.62 95 LEU A N 1
ATOM 763 C CA . LEU A 1 95 ? 14.097 -10.711 -15.706 1.00 80.62 95 LEU A CA 1
ATOM 764 C C . LEU A 1 95 ? 15.012 -11.444 -16.701 1.00 80.62 95 LEU A C 1
ATOM 766 O O . LEU A 1 95 ? 15.450 -12.570 -16.438 1.00 80.62 95 LEU A O 1
ATOM 770 N N . PRO A 1 96 ? 15.357 -10.814 -17.839 1.00 83.81 96 PRO A N 1
ATOM 771 C CA . PRO A 1 96 ? 16.361 -11.347 -18.745 1.00 83.81 96 PRO A CA 1
ATOM 772 C C . PRO A 1 96 ? 17.681 -11.638 -18.024 1.00 83.81 96 PRO A C 1
ATOM 774 O O . PRO A 1 96 ? 18.118 -10.892 -17.145 1.00 83.81 96 PRO A O 1
ATOM 777 N N . LYS A 1 97 ? 18.366 -12.709 -18.441 1.00 79.38 97 LYS A N 1
ATOM 778 C CA . LYS A 1 97 ? 19.672 -13.081 -17.881 1.00 79.38 97 LYS A CA 1
ATOM 779 C C . LYS A 1 97 ? 20.630 -11.883 -17.971 1.00 79.38 97 LYS A C 1
ATOM 781 O O . LYS A 1 97 ? 20.855 -11.383 -19.071 1.00 79.38 97 LYS A O 1
ATOM 786 N N . LYS A 1 98 ? 21.240 -11.508 -16.835 1.00 84.81 98 LYS A N 1
ATOM 787 C CA . LYS A 1 98 ? 22.170 -10.369 -16.625 1.00 84.81 98 LYS A CA 1
ATOM 788 C C . LYS A 1 98 ? 21.531 -9.002 -16.337 1.00 84.81 98 LYS A C 1
ATOM 790 O O . LYS A 1 98 ? 22.279 -8.040 -16.188 1.00 84.81 98 LYS A O 1
ATOM 795 N N . ILE A 1 99 ? 20.206 -8.901 -16.234 1.00 82.62 99 ILE A N 1
ATOM 796 C CA . ILE A 1 99 ? 19.544 -7.689 -15.733 1.00 82.62 99 ILE A CA 1
ATOM 797 C C . ILE A 1 99 ? 19.264 -7.875 -14.242 1.00 82.62 99 ILE A C 1
ATOM 799 O O . ILE A 1 99 ? 18.599 -8.833 -13.860 1.00 82.62 99 ILE A O 1
ATOM 803 N N . ASN A 1 100 ? 19.772 -6.955 -13.426 1.00 83.88 100 ASN A N 1
ATOM 804 C CA . ASN A 1 100 ? 19.412 -6.812 -12.020 1.00 83.88 100 ASN A CA 1
ATOM 805 C C . ASN A 1 100 ? 18.757 -5.447 -11.840 1.00 83.88 100 ASN A C 1
ATOM 807 O O . ASN A 1 100 ? 19.232 -4.466 -12.414 1.00 83.88 100 ASN A O 1
ATOM 811 N N . ILE A 1 101 ? 17.703 -5.413 -11.037 1.00 87.88 101 ILE A N 1
ATOM 812 C CA . ILE A 1 101 ? 17.003 -4.196 -10.629 1.00 87.88 101 ILE A CA 1
ATOM 813 C C . ILE A 1 101 ? 17.045 -4.103 -9.104 1.00 87.88 101 ILE A C 1
ATOM 815 O O . ILE A 1 101 ? 17.202 -5.126 -8.431 1.00 87.88 101 ILE A O 1
ATOM 819 N N . ASP A 1 102 ? 16.979 -2.890 -8.568 1.00 87.38 102 ASP A N 1
ATOM 820 C CA . ASP A 1 102 ? 17.079 -2.632 -7.130 1.00 87.38 102 ASP A CA 1
ATOM 821 C C . ASP A 1 102 ? 15.714 -2.477 -6.443 1.00 87.38 102 ASP A C 1
ATOM 823 O O . ASP A 1 102 ? 15.653 -2.493 -5.212 1.00 87.38 102 ASP A O 1
ATOM 827 N N . HIS A 1 103 ? 14.630 -2.344 -7.220 1.00 87.38 103 HIS A N 1
ATOM 828 C CA . HIS A 1 103 ? 13.253 -2.097 -6.772 1.00 87.38 103 HIS A CA 1
ATOM 829 C C . HIS A 1 103 ? 13.035 -0.767 -6.036 1.00 87.38 103 HIS A C 1
ATOM 831 O O . HIS A 1 103 ? 11.912 -0.443 -5.638 1.00 87.38 103 HIS A O 1
ATOM 837 N N . ALA A 1 104 ? 14.093 0.001 -5.811 1.00 89.44 104 ALA A N 1
ATOM 838 C CA . ALA A 1 104 ? 14.119 1.250 -5.064 1.00 89.44 104 ALA A CA 1
ATOM 839 C C . ALA A 1 104 ? 14.221 2.468 -5.992 1.00 89.44 104 ALA A C 1
ATOM 841 O O . ALA A 1 104 ? 13.896 3.586 -5.587 1.00 89.44 104 ALA A O 1
ATOM 842 N N . SER A 1 105 ? 14.643 2.249 -7.232 1.00 89.75 105 SER A N 1
ATOM 843 C CA . SER A 1 105 ? 14.765 3.241 -8.282 1.00 89.75 105 SER A CA 1
ATOM 844 C C . SER A 1 105 ? 13.447 3.399 -9.045 1.00 89.75 105 SER A C 1
ATOM 846 O O . SER A 1 105 ? 12.682 2.456 -9.249 1.00 89.75 105 SER A O 1
ATOM 848 N N . SER A 1 106 ? 13.158 4.622 -9.490 1.00 88.25 106 SER A N 1
ATOM 849 C CA . SER A 1 106 ? 11.982 4.894 -10.322 1.00 88.25 106 SER A CA 1
ATOM 850 C C . SER A 1 106 ? 12.100 4.219 -11.692 1.00 88.25 106 SER A C 1
ATOM 852 O O . SER A 1 106 ? 13.175 4.199 -12.299 1.00 88.25 106 SER A O 1
ATOM 854 N N . TRP A 1 107 ? 10.976 3.737 -12.228 1.00 87.50 107 TRP A N 1
ATOM 855 C CA . TRP A 1 107 ? 10.933 3.209 -13.591 1.00 87.50 107 TRP A CA 1
ATOM 856 C C . TRP A 1 107 ? 11.242 4.298 -14.622 1.00 87.50 107 TRP A C 1
ATOM 858 O O . TRP A 1 107 ? 10.622 5.365 -14.633 1.00 87.50 107 TRP A O 1
ATOM 868 N N . VAL A 1 108 ? 12.165 3.990 -15.532 1.00 88.75 108 VAL A N 1
ATOM 869 C CA . VAL A 1 108 ? 12.382 4.740 -16.770 1.00 88.75 108 VAL A CA 1
ATOM 870 C C . VAL A 1 108 ? 12.475 3.768 -17.940 1.00 88.75 108 VAL A C 1
ATOM 872 O O . VAL A 1 108 ? 12.801 2.592 -17.781 1.00 88.75 108 VAL A O 1
ATOM 875 N N . VAL A 1 109 ? 12.197 4.250 -19.151 1.00 87.94 109 VAL A N 1
ATOM 876 C CA . VAL A 1 109 ? 12.258 3.409 -20.352 1.00 87.94 109 VAL A CA 1
ATOM 877 C C . VAL A 1 109 ? 13.645 2.763 -20.465 1.00 87.94 109 VAL A C 1
ATOM 879 O O . VAL A 1 109 ? 14.645 3.453 -20.639 1.00 87.94 109 VAL A O 1
ATOM 882 N N . GLY A 1 110 ? 13.684 1.431 -20.366 1.00 88.88 110 GLY A N 1
ATOM 883 C CA . GLY A 1 110 ? 14.890 0.616 -20.527 1.00 88.88 110 GLY A CA 1
ATOM 884 C C . GLY A 1 110 ? 15.604 0.189 -19.240 1.00 88.88 110 GLY A C 1
ATOM 885 O O . GLY A 1 110 ? 16.461 -0.683 -19.332 1.00 88.88 110 GLY A O 1
ATOM 886 N N . ASN A 1 111 ? 15.265 0.721 -18.055 1.00 90.19 111 ASN A N 1
ATOM 887 C CA . ASN A 1 111 ? 15.935 0.3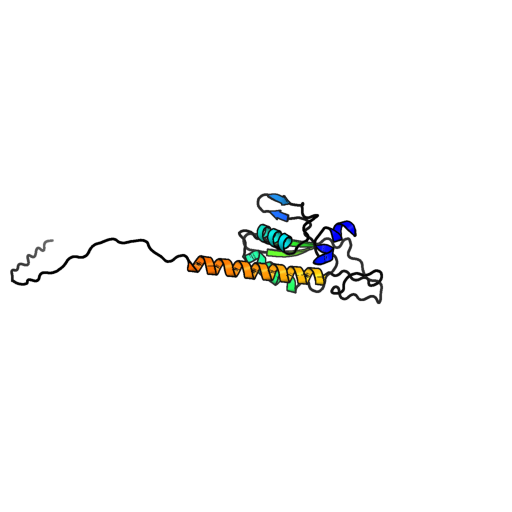03 -16.808 1.00 90.19 111 ASN A CA 1
ATOM 888 C C . ASN A 1 111 ? 15.317 -0.937 -16.139 1.00 90.19 111 ASN A C 1
ATOM 890 O O . ASN A 1 111 ? 15.957 -1.524 -15.279 1.00 90.19 111 ASN A O 1
ATOM 894 N N . HIS A 1 112 ? 14.109 -1.345 -16.549 1.00 86.62 112 HIS A N 1
ATOM 895 C CA . HIS A 1 112 ? 13.356 -2.486 -16.000 1.00 86.62 112 HIS A CA 1
ATOM 896 C C . HIS A 1 112 ? 12.932 -2.363 -14.525 1.00 86.62 112 HIS A C 1
ATOM 898 O O . HIS A 1 112 ? 12.390 -3.325 -13.989 1.00 86.62 112 HIS A O 1
ATOM 904 N N . GLU A 1 113 ? 13.126 -1.204 -13.893 1.00 88.31 113 GLU A N 1
ATOM 905 C CA . GLU A 1 113 ? 12.756 -0.986 -12.490 1.00 88.31 113 GLU A CA 1
ATOM 906 C C . GLU A 1 113 ? 11.242 -1.033 -12.270 1.00 88.31 113 GLU A C 1
ATOM 908 O O . GLU A 1 113 ? 10.449 -0.767 -13.167 1.00 88.31 113 GLU A O 1
ATOM 913 N N . ASP A 1 114 ? 10.813 -1.330 -11.054 1.00 85.31 114 ASP A N 1
ATOM 914 C CA . ASP A 1 114 ? 9.387 -1.390 -10.712 1.00 85.31 114 ASP A CA 1
ATOM 915 C C . ASP A 1 114 ? 8.983 -0.415 -9.601 1.00 85.31 114 ASP A C 1
ATOM 917 O O . ASP A 1 114 ? 7.790 -0.168 -9.410 1.00 85.31 114 ASP A O 1
ATOM 921 N N . GLY A 1 115 ? 9.955 0.170 -8.892 1.00 88.12 115 GLY A N 1
ATOM 922 C CA . GLY A 1 115 ? 9.711 1.052 -7.755 1.00 88.12 115 GLY A CA 1
ATOM 923 C C . GLY A 1 115 ? 8.964 0.375 -6.601 1.00 88.12 115 GLY A C 1
ATOM 924 O O . GLY A 1 115 ? 8.327 1.062 -5.800 1.00 88.12 115 GLY A O 1
ATOM 925 N N . TYR A 1 116 ? 8.992 -0.957 -6.500 1.00 88.19 116 TYR A N 1
ATOM 926 C CA . TYR A 1 116 ? 8.228 -1.693 -5.494 1.00 88.19 116 TYR A CA 1
ATOM 927 C C . TYR A 1 116 ? 8.611 -1.295 -4.059 1.00 88.19 116 TYR A C 1
ATOM 929 O O . TYR A 1 116 ? 7.736 -1.043 -3.225 1.00 88.19 116 TYR A O 1
ATOM 937 N N . LEU A 1 117 ? 9.909 -1.152 -3.771 1.00 88.31 117 LEU A N 1
ATOM 938 C CA . LEU A 1 117 ? 10.390 -0.732 -2.452 1.00 88.31 117 LEU A CA 1
ATOM 939 C C . LEU A 1 117 ? 10.038 0.725 -2.139 1.00 88.31 117 LEU A C 1
ATOM 941 O O . LEU A 1 117 ? 9.855 1.055 -0.969 1.00 88.31 117 LEU A O 1
ATOM 945 N N . ILE A 1 118 ? 9.850 1.582 -3.149 1.00 91.06 118 ILE A N 1
ATOM 946 C CA . ILE A 1 118 ? 9.295 2.931 -2.943 1.00 91.06 118 ILE A CA 1
ATOM 947 C C . ILE A 1 118 ? 7.889 2.810 -2.336 1.00 91.06 118 ILE A C 1
ATOM 949 O O . ILE A 1 118 ? 7.580 3.465 -1.338 1.00 91.06 118 ILE A O 1
ATOM 953 N N . GLY A 1 119 ? 7.060 1.920 -2.892 1.00 91.62 119 GLY A N 1
ATOM 954 C CA . GLY A 1 119 ? 5.724 1.608 -2.385 1.00 91.62 119 GLY A CA 1
ATOM 955 C C . GLY A 1 119 ? 5.724 1.089 -0.948 1.00 91.62 119 GLY A C 1
ATOM 956 O O . GLY A 1 119 ? 5.001 1.612 -0.098 1.00 91.62 119 GLY A O 1
ATOM 957 N N . ILE A 1 120 ? 6.563 0.089 -0.666 1.00 90.19 120 ILE A N 1
ATOM 958 C CA . ILE A 1 120 ? 6.688 -0.518 0.667 1.00 90.19 120 ILE A CA 1
ATOM 959 C C . ILE A 1 120 ? 7.161 0.499 1.707 1.00 90.19 120 ILE A C 1
ATOM 961 O O . ILE A 1 120 ? 6.557 0.599 2.774 1.00 90.19 120 ILE A O 1
ATOM 965 N N . ASN A 1 121 ? 8.185 1.294 1.397 1.00 90.94 121 ASN A N 1
ATOM 966 C CA . ASN A 1 121 ? 8.701 2.303 2.321 1.00 90.94 121 ASN A CA 1
ATOM 967 C C . ASN A 1 121 ? 7.635 3.355 2.655 1.00 90.94 121 ASN A C 1
ATOM 969 O O . ASN A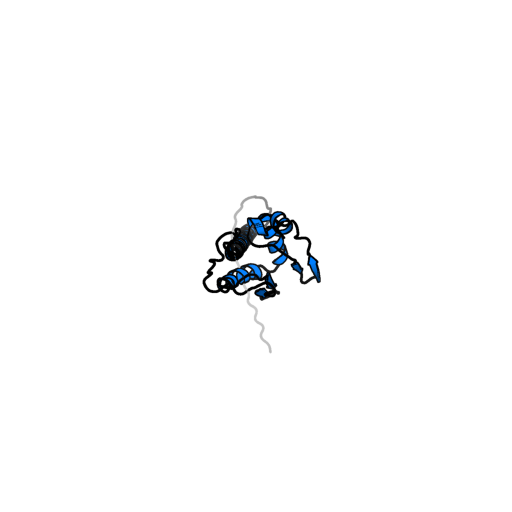 1 121 ? 7.444 3.694 3.823 1.00 90.94 121 ASN A O 1
ATOM 973 N N . ASN A 1 122 ? 6.878 3.820 1.656 1.00 94.38 122 ASN A N 1
ATOM 974 C CA . ASN A 1 122 ? 5.778 4.754 1.893 1.00 94.38 122 ASN A CA 1
ATOM 975 C C . ASN A 1 122 ? 4.645 4.129 2.717 1.00 94.38 122 ASN A C 1
ATOM 977 O O . ASN A 1 122 ? 4.101 4.797 3.594 1.00 94.38 122 ASN A O 1
ATOM 981 N N . LEU A 1 123 ? 4.306 2.855 2.490 1.00 93.44 123 LEU A N 1
ATOM 982 C CA . LEU A 1 123 ? 3.340 2.132 3.322 1.00 93.44 123 LEU A CA 1
ATOM 983 C C . LEU A 1 123 ? 3.802 2.045 4.780 1.00 93.44 123 LEU A C 1
ATOM 985 O O . LEU A 1 123 ? 3.034 2.387 5.677 1.00 93.44 123 LEU A O 1
ATOM 989 N N . ILE A 1 124 ? 5.050 1.631 5.022 1.00 91.88 124 ILE A N 1
ATOM 990 C CA . ILE A 1 124 ? 5.624 1.534 6.372 1.00 91.88 124 ILE A CA 1
ATOM 991 C C . ILE A 1 124 ? 5.572 2.892 7.075 1.00 91.88 124 ILE A C 1
ATOM 993 O O . ILE A 1 124 ? 5.129 2.965 8.223 1.00 91.88 124 ILE A O 1
ATOM 997 N N . ASN A 1 125 ? 5.970 3.966 6.388 1.00 94.25 125 ASN A N 1
ATOM 998 C CA . ASN A 1 125 ? 5.925 5.322 6.933 1.00 94.25 125 ASN A CA 1
ATOM 999 C C . ASN A 1 125 ? 4.494 5.725 7.308 1.00 94.25 125 ASN A C 1
ATOM 1001 O O . ASN A 1 125 ? 4.250 6.156 8.431 1.00 94.25 125 ASN A O 1
ATOM 1005 N N . ILE A 1 126 ? 3.533 5.501 6.408 1.00 95.62 126 ILE A N 1
ATOM 1006 C CA . ILE A 1 126 ? 2.115 5.801 6.630 1.00 95.62 126 ILE A CA 1
ATOM 1007 C C . ILE A 1 126 ? 1.559 5.050 7.843 1.00 95.62 126 ILE A C 1
ATOM 1009 O O . ILE A 1 126 ? 0.931 5.662 8.705 1.00 95.62 126 ILE A O 1
ATOM 1013 N N . PHE A 1 127 ? 1.792 3.741 7.944 1.00 94.44 127 PHE A N 1
ATOM 1014 C CA . PHE A 1 127 ? 1.319 2.964 9.089 1.00 94.44 127 PHE A CA 1
ATOM 1015 C C . PHE A 1 127 ? 2.021 3.376 10.391 1.00 94.44 127 PHE A C 1
ATOM 1017 O O . PHE A 1 127 ? 1.384 3.396 11.444 1.00 94.44 127 PHE A O 1
ATOM 1024 N N . SER A 1 128 ? 3.301 3.750 10.330 1.00 93.75 128 SER A N 1
ATOM 1025 C CA . SER A 1 128 ? 4.055 4.236 11.492 1.00 93.75 128 SER A CA 1
ATOM 1026 C C . SER A 1 128 ? 3.516 5.574 12.003 1.00 93.75 128 SER A C 1
ATOM 1028 O O . SER A 1 128 ? 3.314 5.726 13.207 1.00 93.75 128 SER A O 1
ATOM 1030 N N . GLU A 1 129 ? 3.213 6.512 11.098 1.00 94.44 129 GLU A N 1
ATOM 1031 C CA . GLU A 1 129 ? 2.527 7.768 11.428 1.00 94.44 129 GLU A CA 1
ATOM 1032 C C . GLU A 1 129 ? 1.159 7.499 12.064 1.00 94.44 129 GLU A C 1
ATOM 1034 O O . GLU A 1 129 ? 0.857 8.052 13.118 1.00 94.44 129 GLU A O 1
ATOM 1039 N N . LEU A 1 130 ? 0.355 6.608 11.473 1.00 93.75 130 LEU A N 1
ATOM 1040 C CA . LEU A 1 130 ? -0.959 6.242 12.012 1.00 93.75 130 LEU A CA 1
ATOM 1041 C C . LEU A 1 130 ? -0.860 5.672 13.427 1.00 93.75 130 LEU A C 1
ATOM 1043 O O . LEU A 1 130 ? -1.603 6.087 14.312 1.00 93.75 130 LEU A O 1
ATOM 1047 N N . ASN A 1 131 ? 0.083 4.761 13.665 1.00 93.12 131 ASN A N 1
ATOM 1048 C CA . ASN A 1 131 ? 0.315 4.206 14.993 1.00 93.12 131 ASN A CA 1
ATOM 1049 C C . ASN A 1 131 ? 0.702 5.299 16.007 1.00 93.12 131 ASN A C 1
ATOM 1051 O O . ASN A 1 131 ? 0.196 5.299 17.128 1.00 93.12 131 ASN A O 1
ATOM 1055 N N . ALA A 1 132 ? 1.550 6.255 15.617 1.00 92.56 132 ALA A N 1
ATOM 1056 C CA . ALA A 1 132 ? 1.921 7.379 16.475 1.00 92.56 132 ALA A CA 1
ATOM 1057 C C . ALA A 1 132 ? 0.728 8.309 16.776 1.00 92.56 132 ALA A C 1
ATOM 1059 O O . ALA A 1 132 ? 0.531 8.689 17.930 1.00 92.56 132 ALA A O 1
ATOM 1060 N N . GLU A 1 133 ? -0.098 8.633 15.772 1.00 91.06 133 GLU A N 1
ATOM 1061 C CA . GLU A 1 133 ? -1.333 9.421 15.932 1.00 91.06 133 GLU A CA 1
ATOM 1062 C C . GLU A 1 133 ? -2.307 8.729 16.913 1.00 91.06 133 GLU A C 1
ATOM 1064 O O . GLU A 1 133 ? -2.866 9.367 17.808 1.00 91.06 133 GLU A O 1
ATOM 1069 N N . MET A 1 134 ? -2.457 7.404 16.809 1.00 86.69 134 MET A N 1
ATOM 1070 C CA . MET A 1 134 ? -3.335 6.609 17.679 1.00 86.69 134 MET A CA 1
ATOM 1071 C C . MET A 1 134 ? -2.836 6.535 19.128 1.00 86.69 134 MET A C 1
ATOM 1073 O O . MET A 1 134 ? -3.648 6.531 20.053 1.00 86.69 134 MET A O 1
ATOM 1077 N N . GLN A 1 135 ? -1.519 6.514 19.349 1.00 84.00 135 GLN A N 1
ATOM 1078 C CA . GLN A 1 135 ? -0.927 6.546 20.692 1.00 84.00 135 GLN A CA 1
ATOM 1079 C C . GLN A 1 135 ? -1.052 7.919 21.366 1.00 84.00 135 GLN A C 1
ATOM 1081 O O . GLN A 1 135 ? -1.183 7.996 22.582 1.00 84.00 135 GLN A O 1
ATOM 1086 N N . GLN A 1 136 ? -1.040 9.014 20.604 1.00 81.44 136 GLN A N 1
ATOM 1087 C CA . GLN A 1 136 ? -1.244 10.353 21.168 1.00 81.44 136 GLN A CA 1
ATOM 1088 C C . GLN A 1 136 ? -2.702 10.567 21.604 1.00 81.44 136 GLN A C 1
ATOM 1090 O O . GLN A 1 136 ? -2.953 11.105 22.684 1.00 81.44 136 GLN A O 1
ATOM 1095 N N . ALA A 1 137 ? -3.668 10.078 20.819 1.00 77.25 137 ALA A N 1
ATOM 1096 C CA . ALA A 1 137 ? -5.093 10.197 21.135 1.00 77.25 137 ALA A CA 1
ATOM 1097 C C . ALA A 1 137 ? -5.493 9.482 22.446 1.00 77.25 137 ALA A C 1
ATOM 1099 O O . ALA A 1 137 ? -6.343 9.978 23.195 1.00 77.25 137 ALA A O 1
ATOM 1100 N N . THR A 1 138 ? -4.869 8.343 22.767 1.00 68.12 138 THR A N 1
ATOM 1101 C CA . THR A 1 138 ? -5.139 7.605 24.015 1.00 68.12 138 THR A CA 1
ATOM 1102 C C . THR A 1 138 ? -4.593 8.327 25.250 1.00 68.12 138 THR A C 1
ATOM 1104 O O . THR A 1 138 ? -5.262 8.363 26.287 1.00 68.12 138 THR A O 1
ATOM 1107 N N . VAL A 1 139 ? -3.425 8.968 25.144 1.00 69.31 139 VAL A N 1
ATOM 1108 C CA . VAL A 1 139 ? -2.821 9.739 26.244 1.00 69.31 139 VAL A CA 1
ATOM 1109 C C . VAL A 1 139 ? -3.639 10.997 26.549 1.00 69.31 139 VAL A C 1
ATOM 1111 O O . VAL A 1 139 ? -3.960 11.244 27.710 1.00 69.31 139 VAL A O 1
ATOM 1114 N N . SER A 1 140 ? -4.060 11.754 25.530 1.00 62.25 140 SER A N 1
ATOM 1115 C CA . SER A 1 140 ? -4.880 12.960 25.730 1.00 62.25 140 SER A CA 1
ATOM 1116 C C . SER A 1 140 ? -6.258 12.662 26.331 1.00 62.25 140 SER A C 1
ATOM 1118 O O . SER A 1 140 ? -6.737 13.440 27.150 1.00 62.25 140 SER A O 1
ATOM 1120 N N . THR A 1 141 ? -6.876 11.527 25.990 1.00 61.59 141 THR A N 1
ATOM 1121 C CA . THR A 1 141 ? -8.174 11.119 26.565 1.00 61.59 141 THR A CA 1
ATOM 1122 C C . THR A 1 141 ? -8.049 10.718 28.041 1.00 61.59 141 THR A C 1
ATOM 1124 O O . THR A 1 141 ? -8.945 10.984 28.837 1.00 61.59 141 THR A O 1
ATOM 1127 N N . THR A 1 142 ? -6.916 10.131 28.439 1.00 56.28 142 THR A N 1
ATOM 1128 C CA . THR A 1 142 ? -6.687 9.676 29.822 1.00 56.28 142 THR A CA 1
ATOM 1129 C C . THR A 1 142 ? -6.482 10.843 30.798 1.00 56.28 142 THR A C 1
ATOM 1131 O O . THR A 1 142 ? -6.869 10.750 31.959 1.00 56.28 142 THR A O 1
ATOM 1134 N N . LEU A 1 143 ? -5.931 11.972 30.338 1.00 56.00 143 LEU A N 1
ATOM 1135 C CA . LEU A 1 143 ? -5.637 13.132 31.193 1.00 56.00 143 LEU A CA 1
ATOM 1136 C C . LEU A 1 143 ? -6.865 14.000 31.542 1.00 56.00 143 LEU A C 1
ATOM 1138 O O . LEU A 1 143 ? -6.747 14.891 32.377 1.00 56.00 143 LEU A O 1
ATOM 1142 N N . VAL A 1 144 ? -8.038 13.755 30.943 1.00 55.03 144 VAL A N 1
ATOM 1143 C CA . VAL A 1 144 ? -9.250 14.588 31.130 1.00 55.03 144 VAL A CA 1
ATOM 1144 C C . VAL A 1 144 ? -10.267 13.965 32.113 1.00 55.03 144 VAL A C 1
ATOM 1146 O O . VAL A 1 144 ? -11.251 14.604 32.469 1.00 55.03 144 VAL A O 1
ATOM 1149 N N . VAL A 1 145 ? -10.034 12.751 32.636 1.00 53.88 145 VAL A N 1
ATOM 1150 C CA . VAL A 1 145 ? -11.010 12.004 33.473 1.00 53.88 145 VAL A CA 1
ATOM 1151 C C . VAL A 1 145 ? -10.714 12.084 34.985 1.00 53.88 145 VAL A C 1
ATOM 1153 O O . VAL A 1 145 ? -10.795 11.092 35.699 1.00 53.88 145 VAL A O 1
ATOM 1156 N N . THR A 1 146 ? -10.410 13.270 35.521 1.00 55.47 146 THR A N 1
ATOM 1157 C CA . THR A 1 146 ? -10.455 13.511 36.982 1.00 55.47 146 THR A CA 1
ATOM 1158 C C . THR A 1 146 ? -10.843 14.952 37.305 1.00 55.47 146 THR A C 1
ATOM 1160 O O . THR A 1 146 ? -9.983 15.816 37.451 1.00 55.47 146 THR A O 1
ATOM 1163 N N . ALA A 1 147 ? -12.143 15.193 37.471 1.00 50.66 147 ALA A N 1
ATOM 1164 C CA . ALA A 1 147 ? -12.678 16.253 38.324 1.00 50.66 147 ALA A CA 1
ATOM 1165 C C . ALA A 1 147 ? -14.084 15.832 38.801 1.00 50.66 147 ALA A C 1
ATOM 1167 O O . ALA A 1 147 ? -14.989 15.743 37.972 1.00 50.66 147 ALA A O 1
ATOM 1168 N N . PRO A 1 148 ? -14.293 15.517 40.094 1.00 52.78 148 PRO A N 1
ATOM 1169 C CA . PRO A 1 148 ? -15.631 15.416 40.660 1.00 52.78 148 PRO A CA 1
ATOM 1170 C C . PRO A 1 148 ? -16.188 16.823 40.912 1.00 52.78 148 PRO A C 1
ATOM 1172 O O . PRO A 1 148 ? -15.494 17.686 41.445 1.00 52.78 148 PRO A O 1
ATOM 1175 N N . THR A 1 149 ? -17.443 17.020 40.526 1.00 51.25 149 THR A N 1
ATOM 1176 C CA . THR A 1 149 ? -18.276 18.200 40.779 1.00 51.25 149 THR A CA 1
ATOM 1177 C C . THR A 1 149 ? -18.709 18.302 42.245 1.00 51.25 149 THR A C 1
ATOM 1179 O O . THR A 1 149 ? -19.208 17.327 42.803 1.00 51.25 149 THR A O 1
ATOM 1182 N N . ASP A 1 150 ? -18.526 19.504 42.794 1.00 45.56 150 ASP A N 1
ATOM 1183 C CA . ASP A 1 150 ? -19.350 20.265 43.747 1.00 45.56 150 ASP A CA 1
ATOM 1184 C C . ASP A 1 150 ? -19.912 19.581 45.012 1.00 45.56 150 ASP A C 1
ATOM 1186 O O . ASP A 1 150 ? -20.843 18.778 44.971 1.00 45.56 150 ASP A O 1
ATOM 1190 N N . ILE A 1 151 ? -19.411 20.030 46.172 1.00 41.81 151 ILE A N 1
ATOM 1191 C CA . ILE A 1 151 ? -20.125 20.004 47.456 1.00 41.81 151 ILE A CA 1
ATOM 1192 C C . ILE A 1 151 ? -20.204 21.449 47.964 1.00 41.81 151 ILE A C 1
ATOM 1194 O O . ILE A 1 151 ? -19.192 22.030 48.359 1.00 41.81 151 ILE A O 1
ATOM 1198 N N . ASP A 1 152 ? -21.417 21.998 47.973 1.00 43.22 152 ASP A N 1
ATOM 1199 C CA . ASP A 1 152 ? -21.792 23.183 48.743 1.00 43.22 152 ASP A CA 1
ATOM 1200 C C . ASP A 1 152 ? -21.791 22.851 50.246 1.00 43.22 152 ASP A C 1
ATOM 1202 O O . ASP A 1 152 ? -22.414 21.865 50.645 1.00 43.22 152 ASP A O 1
ATOM 1206 N N . ASN A 1 153 ? -21.165 23.682 51.095 1.00 34.12 153 ASN A N 1
ATOM 1207 C CA . ASN A 1 153 ? -21.887 24.291 52.224 1.00 34.12 153 ASN A CA 1
ATOM 1208 C C . ASN A 1 153 ? -21.105 25.390 52.967 1.00 34.12 153 ASN A C 1
ATOM 1210 O O . ASN A 1 153 ? -19.889 25.326 53.143 1.00 34.12 153 ASN A O 1
ATOM 1214 N N . GLU A 1 154 ? -21.875 26.378 53.421 1.00 35.47 154 GLU A N 1
ATOM 1215 C CA . GLU A 1 154 ? -21.502 27.615 54.106 1.00 35.47 154 GLU A CA 1
ATOM 1216 C C . GLU A 1 154 ? -20.746 27.456 55.438 1.00 35.47 154 GLU A C 1
ATOM 1218 O O . GLU A 1 154 ? -20.851 26.473 56.169 1.00 35.47 154 GLU A O 1
ATOM 1223 N N . SER A 1 155 ? -20.026 28.527 55.783 1.00 35.28 155 SER A N 1
ATOM 1224 C CA . SER A 1 155 ? -19.395 28.778 57.081 1.00 35.28 155 SER A CA 1
ATOM 1225 C C . SER A 1 155 ? -20.407 29.238 58.138 1.00 35.28 155 SER A C 1
ATOM 1227 O O . SER A 1 155 ? -21.229 30.098 57.842 1.00 35.28 155 SER A O 1
ATOM 1229 N N . THR A 1 156 ? -20.274 28.798 59.396 1.00 31.09 156 THR A N 1
ATOM 1230 C CA . THR A 1 156 ? -20.403 29.650 60.607 1.00 31.09 156 THR A CA 1
ATOM 1231 C C . THR A 1 156 ? -19.994 28.900 61.887 1.00 31.09 156 THR A C 1
ATOM 1233 O O . THR A 1 156 ? -19.825 27.687 61.910 1.00 31.09 156 THR A O 1
ATOM 1236 N N . SER A 1 157 ? -19.723 29.673 62.935 1.00 31.38 157 SER A N 1
ATOM 1237 C CA . SER A 1 157 ? -18.699 29.504 63.973 1.00 31.38 157 SER A CA 1
ATOM 1238 C C . SER A 1 157 ? -19.202 29.137 65.386 1.00 31.38 157 SER A C 1
ATOM 1240 O O . SER A 1 157 ? -20.238 29.643 65.789 1.00 31.38 157 SER A O 1
ATOM 1242 N N . ILE A 1 158 ? -18.351 28.406 66.139 1.00 32.31 158 ILE A N 1
ATOM 1243 C CA . ILE A 1 158 ? -18.007 28.472 67.594 1.00 32.31 158 ILE A CA 1
ATOM 1244 C C . ILE A 1 158 ? -19.144 28.404 68.648 1.00 32.31 158 ILE A C 1
ATOM 1246 O O . ILE A 1 158 ? -19.998 29.272 68.651 1.00 32.31 158 ILE A O 1
ATOM 1250 N N . VAL A 1 159 ? -19.056 27.480 69.634 1.00 31.33 159 VAL A N 1
ATOM 1251 C CA . VAL A 1 159 ? -18.973 27.723 71.113 1.00 31.33 159 VAL A CA 1
ATOM 1252 C C . VAL A 1 159 ? -18.743 26.392 71.880 1.00 31.33 159 VAL A C 1
ATOM 1254 O O . VAL A 1 159 ? -19.343 25.365 71.579 1.00 31.33 159 VAL A O 1
ATOM 1257 N N . GLN A 1 160 ? -17.847 26.445 72.877 1.00 33.62 160 GLN A N 1
ATOM 1258 C CA . GLN A 1 160 ? -17.467 25.422 73.869 1.00 33.62 160 GLN A CA 1
ATOM 1259 C C . GLN A 1 160 ? -18.569 25.098 74.902 1.00 33.62 160 GLN A C 1
ATOM 1261 O O . GLN A 1 160 ? -19.262 26.010 75.340 1.00 33.62 160 GLN A O 1
ATOM 1266 N N . ASN A 1 161 ? -18.615 23.854 75.409 1.00 29.45 161 ASN A N 1
ATOM 1267 C CA . ASN A 1 161 ? -18.613 23.549 76.858 1.00 29.45 161 ASN A CA 1
ATOM 1268 C C . ASN A 1 161 ? -18.641 22.031 77.155 1.00 29.45 161 ASN A C 1
ATOM 1270 O O . ASN A 1 161 ? -19.480 21.300 76.639 1.00 29.45 161 ASN A O 1
ATOM 1274 N N . SER A 1 162 ? -17.759 21.592 78.058 1.00 30.16 162 SER A N 1
ATOM 1275 C CA . SER A 1 162 ? -17.907 20.396 78.921 1.00 30.16 162 SER A CA 1
ATOM 1276 C C . SER A 1 162 ? -18.326 20.875 80.336 1.00 30.16 162 SER A C 1
ATOM 1278 O O . SER A 1 162 ? -18.364 22.096 80.515 1.00 30.16 162 SER A O 1
ATOM 1280 N N . PRO A 1 163 ? -18.497 20.045 81.400 1.00 50.06 163 PRO A N 1
ATOM 1281 C CA . PRO A 1 163 ? -18.588 18.570 81.539 1.00 50.06 163 PRO A CA 1
ATOM 1282 C C . PRO A 1 163 ? -19.733 18.079 82.494 1.00 50.06 163 PRO A C 1
ATOM 1284 O O . PRO A 1 163 ? -20.419 18.910 83.075 1.00 50.06 163 PRO A O 1
ATOM 1287 N N . GLN A 1 164 ? -19.883 16.746 82.694 1.00 32.03 164 GLN A N 1
ATOM 1288 C CA . GLN A 1 164 ? -20.191 15.970 83.949 1.00 32.03 164 GLN A CA 1
ATOM 1289 C C . GLN A 1 164 ? -20.891 14.609 83.634 1.00 32.03 164 GLN A C 1
ATOM 1291 O O . GLN A 1 164 ? -21.793 14.589 82.808 1.00 32.03 164 GLN A O 1
ATOM 1296 N N . LEU A 1 165 ? -20.318 13.437 84.012 1.00 30.47 165 LEU A N 1
ATOM 1297 C CA . LEU A 1 165 ? -20.626 12.547 85.183 1.00 30.47 165 LEU A CA 1
ATOM 1298 C C . LEU A 1 165 ? -22.115 12.111 85.254 1.00 30.47 165 LEU A C 1
ATOM 1300 O O . LEU A 1 165 ? -22.962 12.981 85.152 1.00 30.47 165 LEU A O 1
ATOM 1304 N N . SER A 1 166 ? -22.570 10.868 85.479 1.00 32.44 166 SER A N 1
ATOM 1305 C CA . SER A 1 166 ? -22.040 9.521 85.780 1.00 32.44 166 SER A CA 1
ATOM 1306 C C . SER A 1 166 ? -23.200 8.486 85.642 1.00 32.44 166 SER A C 1
ATOM 1308 O O . SER A 1 166 ? -24.315 8.879 85.314 1.00 32.44 166 SER A O 1
ATOM 1310 N N . ASP A 1 167 ? -22.926 7.206 85.957 1.00 37.62 167 ASP A N 1
ATOM 1311 C CA . ASP A 1 167 ? -23.851 6.093 86.324 1.00 37.62 167 ASP A CA 1
ATOM 1312 C C . ASP A 1 167 ? -24.156 5.071 85.203 1.00 37.62 167 ASP A C 1
ATOM 1314 O O . ASP A 1 167 ? -24.807 5.362 84.208 1.00 37.62 167 ASP A O 1
ATOM 1318 N N . GLN A 1 168 ? -23.469 3.918 85.175 1.00 35.31 168 GLN A N 1
ATOM 1319 C CA . GLN A 1 168 ? -23.731 2.652 85.898 1.00 35.31 168 GLN A CA 1
ATOM 1320 C C . GLN A 1 168 ? -25.042 1.930 85.505 1.00 35.31 168 GLN A C 1
ATOM 1322 O O . GLN A 1 168 ? -26.130 2.412 85.783 1.00 35.31 168 GLN A O 1
ATOM 1327 N N . ILE A 1 169 ? -24.922 0.709 84.955 1.00 43.75 169 ILE A N 1
ATOM 1328 C CA . ILE A 1 169 ? -25.344 -0.584 85.554 1.00 43.75 169 ILE A CA 1
ATOM 1329 C C . ILE A 1 169 ? -25.362 -1.669 84.456 1.00 43.75 169 ILE A C 1
ATOM 1331 O O . ILE A 1 169 ? -26.116 -1.614 83.488 1.00 43.75 169 ILE A O 1
ATOM 1335 N N . ASN A 1 170 ? -24.509 -2.677 84.658 1.00 39.72 170 ASN A N 1
ATOM 1336 C CA . ASN A 1 170 ? -24.575 -4.005 84.050 1.00 39.72 170 ASN A CA 1
ATOM 1337 C C . ASN A 1 170 ? -25.887 -4.694 84.435 1.00 39.72 170 ASN A C 1
ATOM 1339 O O . ASN A 1 170 ? -26.219 -4.716 85.618 1.00 39.72 170 ASN A O 1
ATOM 1343 N N . ASN A 1 171 ? -26.536 -5.389 83.500 1.00 40.91 171 ASN A N 1
ATOM 1344 C CA . ASN A 1 171 ? -27.366 -6.525 83.884 1.00 40.91 171 ASN A CA 1
ATOM 1345 C C . ASN A 1 171 ? -27.181 -7.704 82.924 1.00 40.91 171 ASN A C 1
ATOM 1347 O O . ASN A 1 171 ? -27.509 -7.657 81.742 1.00 40.91 171 ASN A O 1
ATOM 1351 N N . SER A 1 172 ? -26.610 -8.750 83.504 1.00 43.00 172 SER A N 1
ATOM 1352 C CA . SER A 1 172 ? -26.609 -10.146 83.093 1.00 43.00 172 SER A CA 1
ATOM 1353 C C . SER A 1 172 ? -28.019 -10.688 82.860 1.00 43.00 172 SER A C 1
ATOM 1355 O O . SER A 1 172 ? -28.895 -10.426 83.678 1.00 43.00 172 SER A O 1
ATOM 1357 N N . HIS A 1 173 ? -28.188 -11.557 81.861 1.00 45.38 173 HIS A N 1
ATOM 1358 C CA . HIS A 1 173 ? -29.030 -12.746 82.010 1.00 45.38 173 HIS A CA 1
ATOM 1359 C C . HIS A 1 173 ? -28.533 -13.893 81.118 1.00 45.38 173 HIS A C 1
ATOM 1361 O O . HIS A 1 173 ? -28.560 -13.827 79.893 1.00 45.38 173 HIS A O 1
ATOM 1367 N N . GLU A 1 174 ? -28.043 -14.921 81.807 1.00 44.03 174 GLU A N 1
ATOM 1368 C CA . GLU A 1 174 ? -27.911 -16.321 81.395 1.00 44.03 174 GLU A CA 1
ATOM 1369 C C . GLU A 1 174 ? -29.296 -17.006 81.341 1.00 44.03 174 GLU A C 1
ATOM 1371 O O . GLU A 1 174 ? -30.280 -16.411 81.789 1.00 44.03 174 GLU A O 1
ATOM 1376 N N . VAL A 1 175 ? -29.306 -18.285 80.921 1.00 47.53 175 VAL A N 1
ATOM 1377 C CA . VAL A 1 175 ? -30.403 -19.287 80.818 1.00 47.53 175 VAL A CA 1
ATOM 1378 C C . VAL A 1 175 ? -30.828 -19.466 79.346 1.00 47.53 175 VAL A C 1
ATOM 1380 O O . VAL A 1 175 ? -31.388 -18.555 78.749 1.00 47.53 175 VAL A O 1
ATOM 1383 N N . THR A 1 176 ? -30.569 -20.579 78.647 1.00 50.19 176 THR A N 1
ATOM 1384 C CA . THR A 1 176 ? -30.404 -22.002 79.027 1.00 50.19 176 THR A CA 1
ATOM 1385 C C . THR A 1 176 ? -29.518 -22.716 78.008 1.00 50.19 176 THR A C 1
ATOM 1387 O O . THR A 1 176 ? -29.519 -22.263 76.841 1.00 50.19 176 THR A O 1
#

InterPro domains:
  IPR005522 Inositol polyphosphate kinase [PF03770] (1-127)
  IPR005522 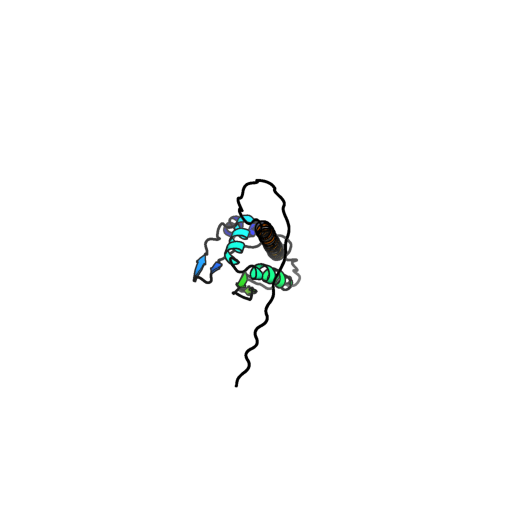Inositol polyphosphate kinase [PTHR12400] (8-135)
  IPR038286 Inositol polyphosphate kinase superfamily [G3DSA:3.30.470.160] (1-132)

Secondary structure (DSSP, 8-state):
-HHHHHHSSHHHHS-----EE-TTS-EE---TT--SHHHHHHHHHHHTTT-HHHHHHHHHHHTT-TT--S-EEEEEE-SS-EEEEEE-GGG--PPPTT----SSSPP-TTT----HHHHHHHHHHHHHHHHHHHHHHHHHHHTT--------------------------------

pLDDT: mean 78.0, std 20.42, range [29.45, 96.88]

Radius of gyration: 32.77 Å; chains: 1; bounding box: 53×52×107 Å

Sequence (176 aa):
MVWRETISSTATLGFRIEGIKKSDGKSSKDFKTTRTQGQIKEAFKDFADGFPHAVVRIISNFYFYLQMIGSSLLFVHDQKNANVWLIDFAKTLELPKKINIDHASSWVVGNHEDGYLIGINNLINIFSELNAEMQQATVSTTLVVTAPTDIDNESTSIVQNSPQLSDQINNSHEVT

Foldseek 3Di:
DVVQCVQAQCVPQVDFDQKAADPVRDIDRPGSNHHDLVSVLVVVCVRCPPPLVQLVQALVQLVVVLDDDDFDWDWDDDNPDIHIDTDDCVVVDDDPPPQDENLCDDDDPPNPHRVNVSNSVSSSVSSVVSNVVVVVVVVVVVVPPDDDDDDDDDDDDDDDDDDDDDDDDDDDDDDD